Protein AF-A0A1J3IEY2-F1 (afdb_monomer_lite)

Radius of gyration: 19.2 Å; chains: 1; bounding box: 40×42×46 Å

pLDDT: mean 75.02, std 11.77, range [41.5, 91.25]

Structure (mmCIF, N/CA/C/O backbone):
data_AF-A0A1J3IEY2-F1
#
_entry.id   AF-A0A1J3IEY2-F1
#
loop_
_atom_site.group_PDB
_atom_site.id
_atom_site.type_symbol
_atom_site.label_atom_id
_atom_site.label_alt_id
_atom_site.label_comp_id
_atom_site.label_asym_id
_atom_site.label_entity_id
_atom_site.label_seq_id
_atom_site.pdbx_PDB_ins_code
_atom_site.Cartn_x
_atom_site.Cartn_y
_atom_site.Cartn_z
_atom_site.occupancy
_atom_site.B_iso_or_equiv
_atom_site.auth_seq_id
_atom_site.auth_comp_id
_atom_site.auth_asym_id
_atom_site.auth_atom_id
_atom_site.pdbx_PDB_model_num
ATOM 1 N N . VAL A 1 1 ? -0.176 20.421 -23.367 1.00 42.47 1 VAL A N 1
ATOM 2 C CA . VAL A 1 1 ? -0.449 19.838 -24.720 1.00 42.47 1 VAL A CA 1
ATOM 3 C C . VAL A 1 1 ? -0.141 18.340 -24.700 1.00 42.47 1 VAL A C 1
ATOM 5 O O . VAL A 1 1 ? 0.870 17.987 -24.118 1.00 42.47 1 VAL A O 1
ATOM 8 N N . HIS A 1 2 ? -1.010 17.493 -25.276 1.00 42.09 2 HIS A N 1
ATOM 9 C CA . HIS A 1 2 ? -1.059 16.004 -25.231 1.00 42.09 2 HIS A CA 1
ATOM 10 C C . HIS A 1 2 ? -2.142 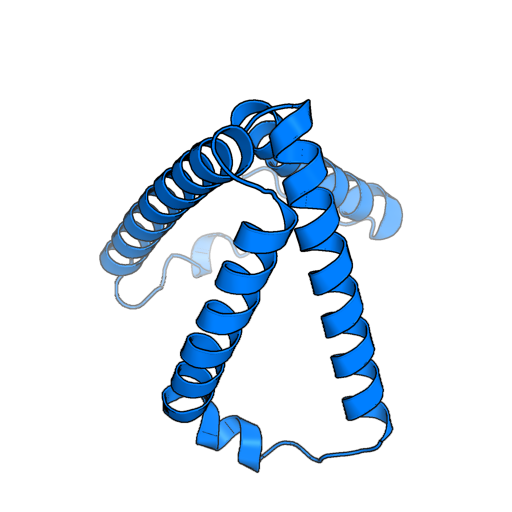15.357 -24.334 1.00 42.09 2 HIS A C 1
ATOM 12 O O . HIS A 1 2 ? -2.020 14.191 -23.965 1.00 42.09 2 HIS A O 1
ATOM 18 N N . ALA A 1 3 ? -3.253 16.048 -24.052 1.00 42.22 3 ALA A N 1
ATOM 19 C CA . ALA A 1 3 ? -4.472 15.386 -23.562 1.00 42.22 3 ALA A CA 1
ATOM 20 C C . ALA A 1 3 ? -5.183 14.570 -24.669 1.00 42.22 3 ALA A C 1
ATOM 22 O O . ALA A 1 3 ? -5.797 13.545 -24.390 1.00 42.22 3 ALA A O 1
ATOM 23 N N . GLY A 1 4 ? -5.031 14.970 -25.939 1.00 41.97 4 GLY A N 1
ATOM 24 C CA . GLY A 1 4 ? -5.690 14.328 -27.085 1.00 41.97 4 GLY A CA 1
ATOM 25 C C . GLY A 1 4 ? -5.149 12.951 -27.490 1.00 41.97 4 GLY A C 1
ATOM 26 O O . GLY A 1 4 ? -5.829 12.242 -28.218 1.00 41.97 4 GLY A O 1
ATOM 27 N N . ASP A 1 5 ? -3.970 12.551 -26.999 1.00 44.66 5 ASP A N 1
ATOM 28 C CA . ASP A 1 5 ? -3.295 11.309 -27.422 1.00 44.66 5 ASP A CA 1
ATOM 29 C C . ASP A 1 5 ? -3.403 10.173 -26.385 1.00 44.66 5 ASP A C 1
ATOM 31 O O . ASP A 1 5 ? -2.974 9.047 -26.622 1.00 44.66 5 ASP A O 1
ATOM 35 N N . ARG A 1 6 ? -4.010 10.438 -25.215 1.00 52.66 6 ARG A N 1
ATOM 36 C CA . ARG A 1 6 ? -4.222 9.421 -24.161 1.00 52.66 6 ARG A CA 1
ATOM 37 C C . ARG A 1 6 ? -5.547 8.668 -24.299 1.00 52.66 6 ARG A C 1
ATOM 39 O O . ARG A 1 6 ? -5.726 7.638 -23.658 1.00 52.66 6 ARG A O 1
ATOM 46 N N . ALA A 1 7 ? -6.451 9.149 -25.156 1.00 48.16 7 ALA A N 1
ATOM 47 C CA . ALA A 1 7 ? -7.728 8.498 -25.462 1.00 48.16 7 ALA A CA 1
ATOM 48 C C . ALA A 1 7 ? -7.586 7.289 -26.416 1.00 48.16 7 ALA A C 1
ATOM 50 O O . ALA A 1 7 ? -8.567 6.612 -26.710 1.00 48.16 7 ALA A O 1
ATOM 51 N N . GLY A 1 8 ? -6.370 6.998 -26.891 1.00 52.31 8 GLY A N 1
ATOM 52 C CA . GLY A 1 8 ? -6.069 5.934 -27.852 1.00 52.31 8 GLY A CA 1
ATOM 53 C C . GLY A 1 8 ? -5.694 4.586 -27.229 1.00 52.31 8 GLY A C 1
ATOM 54 O O . GLY A 1 8 ? -4.845 3.881 -27.767 1.00 52.31 8 GLY A O 1
ATOM 55 N N . GLY A 1 9 ? -6.263 4.210 -26.080 1.00 56.91 9 GLY A N 1
ATOM 56 C CA . GLY A 1 9 ? -6.118 2.840 -25.580 1.00 56.91 9 GLY A CA 1
ATOM 57 C C . GLY A 1 9 ? -6.853 1.862 -26.503 1.00 56.91 9 GLY A C 1
ATOM 58 O O . GLY A 1 9 ? -7.970 2.149 -26.916 1.00 56.91 9 GLY A O 1
ATOM 59 N N . SER A 1 10 ? -6.281 0.687 -26.799 1.00 64.56 10 SER A N 1
ATOM 60 C CA . SER A 1 10 ? -6.855 -0.283 -27.758 1.00 64.56 10 SER A CA 1
ATOM 61 C C . SER A 1 10 ? -8.311 -0.697 -27.466 1.00 64.56 10 SER A C 1
ATOM 63 O O . SER A 1 10 ? -8.952 -1.255 -28.350 1.00 64.56 10 SER A O 1
ATOM 65 N N . ASN A 1 11 ? -8.823 -0.470 -26.246 1.00 70.56 11 ASN A N 1
ATOM 66 C CA . ASN A 1 11 ? -10.220 -0.695 -25.870 1.00 70.56 11 ASN A CA 1
ATOM 67 C C . ASN A 1 11 ? -10.606 0.163 -24.633 1.00 70.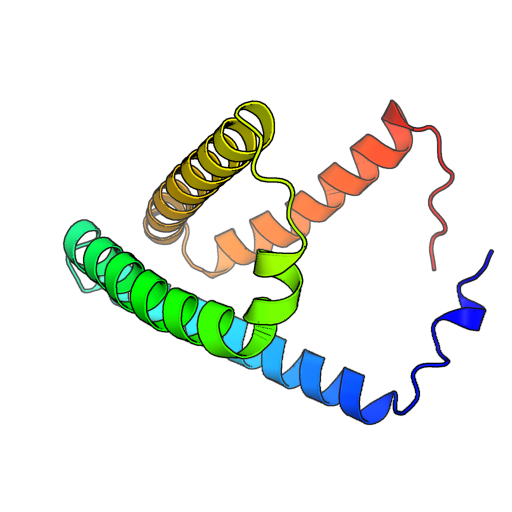56 11 ASN A C 1
ATOM 69 O O . ASN A 1 11 ? -10.564 -0.346 -23.508 1.00 70.56 11 ASN A O 1
ATOM 73 N N . PRO A 1 12 ? -10.994 1.443 -24.795 1.00 75.00 12 PRO A N 1
ATOM 74 C CA . PRO A 1 12 ? -11.236 2.363 -23.672 1.00 75.00 12 PRO A CA 1
ATOM 75 C C . PRO A 1 12 ? -12.323 1.855 -22.711 1.00 75.00 12 PRO A C 1
ATOM 77 O O . PRO A 1 12 ? -12.143 1.891 -21.501 1.00 75.00 12 PRO A O 1
ATOM 80 N N . VAL A 1 13 ? -13.366 1.206 -23.241 1.00 80.06 13 VAL A N 1
ATOM 81 C CA . VAL A 1 13 ? -14.454 0.597 -22.450 1.00 80.06 13 VAL A CA 1
ATOM 82 C C . VAL A 1 13 ? -13.957 -0.482 -21.475 1.00 80.06 13 VAL A C 1
ATOM 84 O O . VAL A 1 13 ? -14.497 -0.629 -20.382 1.00 80.06 13 VAL A O 1
ATOM 87 N N . LYS A 1 14 ? -12.916 -1.250 -21.841 1.00 78.88 14 LYS A N 1
ATOM 88 C CA . LYS A 1 14 ? -12.327 -2.241 -20.922 1.00 78.88 14 LYS A CA 1
ATOM 89 C C . LYS A 1 14 ? -11.557 -1.550 -19.799 1.00 78.88 14 LYS A C 1
ATOM 91 O O . LYS A 1 14 ? -11.584 -2.046 -18.680 1.00 78.88 14 LYS A O 1
ATOM 96 N N . GLY A 1 15 ? -10.896 -0.431 -20.102 1.00 83.00 15 GLY A N 1
ATOM 97 C CA . GLY A 1 15 ? -10.220 0.404 -19.111 1.00 83.00 15 GLY A CA 1
ATOM 98 C C . GLY A 1 15 ? -11.208 0.976 -18.101 1.00 83.00 15 GLY A C 1
ATOM 99 O O . GLY A 1 15 ? -11.038 0.753 -16.906 1.00 83.00 15 GLY A O 1
ATOM 100 N N . ASP A 1 16 ? -12.284 1.603 -18.580 1.00 85.56 16 ASP A N 1
ATOM 101 C CA . ASP A 1 16 ? -13.324 2.184 -17.722 1.00 85.56 16 ASP A CA 1
ATOM 102 C C . ASP A 1 16 ? -13.970 1.130 -16.815 1.00 85.56 16 ASP A C 1
ATOM 104 O O . ASP A 1 16 ? -14.110 1.338 -15.609 1.00 85.56 16 ASP A O 1
ATOM 108 N N . LEU A 1 17 ? -14.293 -0.047 -17.364 1.00 88.06 17 LEU A N 1
ATOM 109 C CA . LEU A 1 17 ? -14.827 -1.155 -16.573 1.00 88.06 17 LEU A CA 1
ATOM 110 C C . LEU A 1 17 ? -13.836 -1.606 -15.490 1.00 88.06 17 LEU A C 1
ATOM 112 O O . LEU A 1 17 ? -14.233 -1.833 -14.349 1.00 88.06 17 LEU A O 1
ATOM 116 N N . LEU A 1 18 ? -12.550 -1.722 -15.830 1.00 85.94 18 LEU A N 1
ATOM 117 C CA . LEU A 1 18 ? -11.512 -2.153 -14.892 1.00 85.94 18 LEU A CA 1
ATOM 118 C C . LEU A 1 18 ? -11.298 -1.124 -13.773 1.00 85.94 18 LEU A C 1
ATOM 120 O O . LEU A 1 18 ? -11.094 -1.512 -12.623 1.00 85.94 18 LEU A O 1
ATOM 124 N N . VAL A 1 19 ? -11.424 0.170 -14.083 1.00 88.06 19 VAL A N 1
ATOM 125 C CA . VAL A 1 19 ? -11.384 1.261 -13.097 1.00 88.06 19 VAL A CA 1
ATOM 126 C C . VAL A 1 19 ? -12.584 1.194 -12.153 1.00 88.06 19 VAL A C 1
ATOM 128 O O . VAL A 1 19 ? -12.393 1.250 -10.940 1.00 88.06 19 VAL A O 1
ATOM 131 N N . ILE A 1 20 ? -13.804 1.015 -12.670 1.00 89.56 20 ILE A N 1
ATOM 132 C CA . ILE A 1 20 ? -15.016 0.904 -11.838 1.00 89.56 20 ILE A CA 1
ATOM 133 C C . ILE A 1 20 ? -14.931 -0.315 -10.915 1.00 89.56 20 ILE A C 1
ATOM 135 O O . ILE A 1 20 ? -15.213 -0.216 -9.717 1.00 89.56 20 ILE A O 1
ATOM 139 N N . VAL A 1 21 ? -14.509 -1.462 -11.455 1.00 90.94 21 VAL A N 1
ATOM 140 C CA . VAL A 1 21 ? -14.320 -2.688 -10.672 1.00 90.94 21 VAL A CA 1
ATOM 141 C C . VAL A 1 21 ? -13.251 -2.471 -9.598 1.00 90.94 21 VAL A C 1
ATOM 143 O O . VAL A 1 21 ? -13.490 -2.795 -8.436 1.00 90.94 21 VAL A O 1
ATOM 146 N N . GLY A 1 22 ? -12.116 -1.863 -9.949 1.00 87.44 22 GLY A N 1
ATOM 147 C CA . GLY A 1 22 ? -11.045 -1.547 -9.004 1.00 87.44 22 GLY A CA 1
ATOM 148 C C . GLY A 1 22 ? -11.493 -0.606 -7.883 1.00 87.44 22 GLY A C 1
ATOM 149 O O . GLY A 1 22 ? -11.246 -0.888 -6.713 1.00 87.44 22 GLY A O 1
ATOM 150 N N . ALA A 1 23 ? -12.216 0.463 -8.219 1.00 86.00 23 ALA A N 1
ATOM 151 C CA . ALA A 1 23 ? -12.744 1.417 -7.246 1.00 86.00 23 ALA A CA 1
ATOM 152 C C . ALA A 1 23 ? -13.767 0.769 -6.299 1.00 86.00 23 ALA A C 1
ATOM 154 O O . ALA A 1 23 ? -13.729 0.999 -5.090 1.00 86.00 23 ALA A O 1
ATOM 155 N N . THR A 1 24 ? -14.642 -0.090 -6.830 1.00 87.44 24 THR A N 1
ATOM 156 C CA . THR A 1 24 ? -15.637 -0.814 -6.025 1.00 87.44 24 THR A CA 1
ATOM 157 C C . THR A 1 24 ? -14.961 -1.787 -5.061 1.00 87.44 24 THR A C 1
ATOM 159 O O . THR A 1 24 ? -15.274 -1.796 -3.871 1.00 87.44 24 THR A O 1
ATOM 162 N N . LEU A 1 25 ? -13.993 -2.571 -5.547 1.00 86.25 25 LEU A N 1
ATOM 163 C CA . LEU A 1 25 ? -13.213 -3.487 -4.712 1.00 86.25 25 LEU A CA 1
ATOM 164 C C . LEU A 1 25 ? -12.439 -2.732 -3.629 1.00 86.25 25 LEU A C 1
ATOM 166 O O . LEU A 1 25 ? -12.439 -3.156 -2.477 1.00 86.25 25 LEU A O 1
ATOM 170 N N . TYR A 1 26 ? -11.836 -1.592 -3.970 1.00 82.81 26 TYR A N 1
ATOM 171 C CA . TYR A 1 26 ? -11.125 -0.752 -3.010 1.00 82.81 26 TYR A CA 1
ATOM 172 C C . TYR A 1 26 ? -12.048 -0.240 -1.895 1.00 82.81 26 TYR A C 1
ATOM 174 O O . TYR A 1 26 ? -11.705 -0.342 -0.716 1.00 82.81 26 TYR A O 1
ATOM 182 N N . ALA A 1 27 ? -13.249 0.233 -2.243 1.00 81.00 27 ALA A N 1
ATOM 183 C CA . ALA A 1 27 ? -14.245 0.653 -1.261 1.00 81.00 27 ALA A CA 1
ATOM 184 C C . ALA A 1 27 ? -14.655 -0.503 -0.329 1.00 81.00 27 ALA A C 1
ATOM 186 O O . ALA A 1 27 ? -14.666 -0.337 0.891 1.00 81.00 27 ALA A O 1
ATOM 187 N N . VAL A 1 28 ? -14.922 -1.692 -0.884 1.00 86.00 28 VAL A N 1
ATOM 188 C CA . VAL A 1 28 ? -15.268 -2.891 -0.099 1.00 86.00 28 VAL A CA 1
ATOM 189 C C . VAL A 1 28 ? -14.127 -3.296 0.839 1.00 86.00 28 VAL A C 1
ATOM 191 O O . VAL A 1 28 ? -14.379 -3.585 2.012 1.00 86.00 28 VAL A O 1
ATOM 194 N N . CYS A 1 29 ? -12.879 -3.284 0.364 1.00 82.56 29 CYS A N 1
ATOM 195 C CA . CYS A 1 29 ? -11.701 -3.581 1.180 1.00 82.56 29 CYS A CA 1
ATOM 196 C C . CYS A 1 29 ? -11.554 -2.594 2.343 1.00 82.56 29 CYS A C 1
ATOM 198 O O . CYS A 1 29 ? -11.354 -3.025 3.477 1.00 82.56 29 CYS A O 1
ATOM 200 N N . ASN A 1 30 ? -11.710 -1.292 2.091 1.00 80.62 30 ASN A N 1
ATOM 201 C CA . ASN A 1 30 ? -11.586 -0.267 3.128 1.00 80.62 30 ASN A CA 1
ATOM 202 C C . ASN A 1 30 ? -12.656 -0.413 4.220 1.00 80.62 30 ASN A C 1
ATOM 204 O O . ASN A 1 30 ? -12.326 -0.354 5.405 1.00 80.62 30 ASN A O 1
ATOM 208 N N . VAL A 1 31 ? -13.915 -0.659 3.839 1.00 80.06 31 VAL A N 1
ATOM 209 C CA . VAL A 1 31 ? -15.018 -0.878 4.796 1.00 80.06 31 VAL A CA 1
ATOM 210 C C . VAL A 1 31 ? -14.807 -2.169 5.589 1.00 80.06 31 VAL A C 1
ATOM 212 O O . VAL A 1 31 ? -14.969 -2.189 6.809 1.00 80.06 31 VAL A O 1
ATOM 215 N N . SER A 1 32 ? -14.389 -3.245 4.919 1.00 80.19 32 SER A N 1
ATOM 216 C CA . SER A 1 32 ? -14.099 -4.524 5.580 1.00 80.19 32 SER A CA 1
ATOM 217 C C . SER A 1 32 ? -12.938 -4.391 6.567 1.00 80.19 32 SER A C 1
ATOM 219 O O . SER A 1 32 ? -12.998 -4.929 7.671 1.00 80.19 32 SER A O 1
ATOM 221 N N . GLN A 1 33 ? -11.896 -3.640 6.204 1.00 75.31 33 GLN A N 1
ATOM 222 C CA . GLN A 1 33 ? -10.745 -3.386 7.066 1.00 75.31 33 GLN A CA 1
ATOM 223 C C . GLN A 1 33 ? -11.125 -2.546 8.293 1.00 75.31 33 GLN A C 1
ATOM 225 O O . GLN A 1 33 ? -10.669 -2.847 9.395 1.00 75.31 33 GLN A O 1
ATOM 230 N N . GLU A 1 34 ? -11.972 -1.529 8.132 1.00 73.50 34 GLU A N 1
ATOM 231 C CA . GLU A 1 34 ? -12.508 -0.743 9.251 1.00 73.50 34 GLU A CA 1
ATOM 232 C C . GLU A 1 34 ? -13.331 -1.608 10.210 1.00 73.50 34 GLU A C 1
ATOM 234 O O . GLU A 1 34 ? -13.117 -1.554 11.426 1.00 73.50 34 GLU A O 1
ATOM 239 N N . PHE A 1 35 ? -14.218 -2.448 9.670 1.00 76.62 35 PHE A N 1
ATOM 240 C CA . PHE A 1 35 ? -15.017 -3.376 10.465 1.00 76.62 35 PHE A CA 1
ATOM 241 C C . PHE A 1 35 ? -14.123 -4.338 11.257 1.00 76.62 35 PHE A C 1
ATOM 243 O O . PHE A 1 35 ? -14.228 -4.425 12.480 1.00 76.62 35 PHE A O 1
ATOM 250 N N . LEU A 1 36 ? -13.170 -4.989 10.584 1.00 72.69 36 LEU A N 1
ATOM 251 C CA . LEU A 1 36 ? -12.237 -5.923 11.211 1.00 72.69 36 LEU A CA 1
ATOM 252 C C . LEU A 1 36 ? -11.405 -5.248 12.314 1.00 72.69 36 LEU A C 1
ATOM 254 O O . LEU A 1 36 ? -11.360 -5.754 13.431 1.00 72.69 36 LEU A O 1
ATOM 258 N N . VAL A 1 37 ? -10.806 -4.079 12.057 1.00 70.06 37 VAL A N 1
ATOM 259 C CA . VAL A 1 37 ? -9.976 -3.346 13.043 1.00 70.06 37 VAL A CA 1
ATOM 260 C C . VAL A 1 37 ? -10.777 -2.868 14.266 1.00 70.06 37 VAL A C 1
ATOM 262 O O . VAL A 1 37 ? -10.207 -2.667 15.352 1.00 70.06 37 VAL A O 1
ATOM 265 N N . THR A 1 38 ? -12.084 -2.669 14.097 1.00 67.75 38 THR A N 1
ATOM 266 C CA . THR A 1 38 ? -12.997 -2.265 15.173 1.00 67.75 38 THR A CA 1
ATOM 267 C C . THR A 1 38 ? -13.459 -3.464 16.003 1.00 67.75 38 THR A C 1
ATOM 269 O O . THR A 1 38 ? -13.561 -3.344 17.222 1.00 67.75 38 THR A O 1
ATOM 272 N N . THR A 1 39 ? -13.691 -4.620 15.375 1.00 69.88 39 THR A N 1
ATOM 273 C CA . THR A 1 39 ? -14.211 -5.828 16.038 1.00 69.88 39 THR A CA 1
ATOM 274 C C . THR A 1 39 ? -13.122 -6.728 16.638 1.00 69.88 39 THR A C 1
ATOM 276 O O . THR A 1 39 ? -13.375 -7.367 17.657 1.00 69.88 39 THR A O 1
ATOM 279 N N . GLY A 1 40 ? -11.929 -6.799 16.039 1.00 70.38 40 GLY A N 1
ATOM 280 C CA . GLY A 1 40 ? -10.850 -7.711 16.445 1.00 70.38 40 GLY A CA 1
ATOM 281 C C . GLY A 1 40 ? -9.613 -7.030 17.038 1.00 70.38 40 GLY A C 1
ATOM 282 O O . GLY A 1 40 ? -9.494 -5.799 17.068 1.00 70.38 40 GLY A O 1
ATOM 283 N N . ASP A 1 41 ? -8.653 -7.846 17.489 1.00 76.25 41 ASP A N 1
ATOM 284 C CA . ASP A 1 41 ? -7.334 -7.354 17.881 1.00 76.25 41 ASP A CA 1
ATOM 285 C C . ASP A 1 41 ? -6.559 -6.881 16.639 1.00 76.25 41 ASP A C 1
ATOM 287 O O . ASP A 1 41 ? -6.375 -7.609 15.660 1.00 76.25 41 ASP A O 1
ATOM 291 N N . ARG A 1 42 ? -6.124 -5.615 16.661 1.00 70.88 42 ARG A N 1
ATOM 292 C CA . ARG A 1 42 ? -5.475 -4.961 15.513 1.00 70.88 42 ARG A CA 1
ATOM 293 C C . ARG A 1 42 ? -4.196 -5.692 15.102 1.00 70.88 42 ARG A C 1
ATOM 295 O O . ARG A 1 42 ? -3.903 -5.763 13.909 1.00 70.88 42 ARG A O 1
ATOM 302 N N . ILE A 1 43 ? -3.422 -6.177 16.073 1.00 75.88 43 ILE A N 1
ATOM 303 C CA . ILE A 1 43 ? -2.113 -6.786 15.821 1.00 75.88 43 ILE A CA 1
ATOM 304 C C . ILE A 1 43 ? -2.291 -8.160 15.185 1.00 75.88 43 ILE A C 1
ATOM 306 O O . ILE A 1 43 ? -1.590 -8.489 14.225 1.00 75.88 43 ILE A O 1
ATOM 310 N N . GLU A 1 44 ? -3.265 -8.930 15.664 1.00 80.19 44 GLU A N 1
ATOM 311 C CA . GLU A 1 44 ? -3.608 -10.232 15.098 1.00 80.19 44 GLU A CA 1
ATOM 312 C C . GLU A 1 44 ? -4.107 -10.095 13.650 1.00 80.19 44 GLU A C 1
ATOM 314 O O . GLU A 1 44 ? -3.604 -10.764 12.744 1.00 80.19 44 GLU A O 1
ATOM 319 N N . LEU A 1 45 ? -5.000 -9.135 13.391 1.00 78.25 45 LEU A N 1
ATOM 320 C CA . LEU A 1 45 ? -5.495 -8.856 12.041 1.00 78.25 45 LEU A CA 1
ATOM 321 C C . LEU A 1 45 ? -4.394 -8.404 11.082 1.00 78.25 45 LEU A C 1
ATOM 323 O O . LEU A 1 45 ? -4.315 -8.908 9.963 1.00 78.25 45 LEU A O 1
ATOM 327 N N . MET A 1 46 ? -3.521 -7.489 11.505 1.00 77.56 46 MET A N 1
ATOM 328 C CA . MET A 1 46 ? -2.403 -7.048 10.665 1.00 77.56 46 MET A CA 1
ATOM 329 C C . MET A 1 46 ? -1.396 -8.162 10.397 1.00 77.56 46 MET A C 1
ATOM 331 O O . MET A 1 46 ? -0.846 -8.232 9.298 1.00 77.56 46 MET A O 1
ATOM 335 N N . SER A 1 47 ? -1.201 -9.067 11.356 1.00 81.56 47 SER A N 1
ATOM 336 C CA . SER A 1 47 ? -0.348 -10.240 11.162 1.00 81.56 47 SER A CA 1
ATOM 337 C C . SER A 1 47 ? -0.925 -11.173 10.098 1.00 81.56 47 SER A C 1
ATOM 339 O O . SER A 1 47 ? -0.194 -11.601 9.205 1.00 81.56 47 SER A O 1
ATOM 341 N N . PHE A 1 48 ? -2.237 -11.433 10.122 1.00 83.81 48 PHE A N 1
ATOM 342 C CA . PHE A 1 48 ? -2.886 -12.255 9.098 1.00 83.81 48 PHE A CA 1
ATOM 343 C C . PHE A 1 48 ? -2.912 -11.579 7.723 1.00 83.81 48 PHE A C 1
ATOM 345 O O . PHE A 1 48 ? -2.583 -12.227 6.729 1.00 83.81 48 PHE A O 1
ATOM 352 N N . VAL A 1 49 ? -3.226 -10.282 7.648 1.00 84.19 49 VAL A N 1
ATOM 353 C CA . VAL A 1 49 ? -3.185 -9.523 6.384 1.00 84.19 49 VAL A CA 1
ATOM 354 C C . VAL A 1 49 ? -1.772 -9.521 5.797 1.00 84.19 49 VAL A C 1
ATOM 356 O O . VAL A 1 49 ? -1.611 -9.759 4.601 1.00 84.19 49 VAL A O 1
ATOM 359 N N . GLY A 1 50 ? -0.746 -9.329 6.629 1.00 83.88 50 GLY A N 1
ATOM 360 C CA . GLY A 1 50 ? 0.652 -9.401 6.209 1.00 83.88 50 GLY A CA 1
ATOM 361 C C . GLY A 1 50 ? 1.054 -10.794 5.721 1.00 83.88 50 GLY A C 1
ATOM 362 O O . GLY A 1 50 ? 1.660 -10.917 4.658 1.00 83.88 50 GLY A O 1
ATOM 363 N N . LEU A 1 51 ? 0.680 -11.849 6.451 1.00 87.25 51 LEU A N 1
ATOM 364 C CA . LEU A 1 51 ? 1.017 -13.232 6.102 1.00 87.25 51 LEU A CA 1
ATOM 365 C C . LEU A 1 51 ? 0.349 -13.674 4.793 1.00 87.25 51 LEU A C 1
ATOM 367 O O . LEU A 1 51 ? 1.031 -14.111 3.865 1.00 87.25 51 LEU A O 1
ATOM 371 N N . PHE A 1 52 ? -0.978 -13.550 4.699 1.00 87.88 52 PHE A N 1
ATOM 372 C CA . PHE A 1 52 ? -1.712 -13.936 3.493 1.00 87.88 52 PHE A CA 1
ATOM 373 C C . PHE A 1 52 ? -1.367 -13.021 2.314 1.00 87.88 52 PHE A C 1
ATOM 375 O O . PHE A 1 52 ? -1.214 -13.512 1.196 1.00 87.88 52 PHE A O 1
ATOM 382 N N . GLY A 1 53 ? -1.161 -11.723 2.559 1.00 86.06 53 GLY A N 1
ATOM 383 C CA . GLY A 1 53 ? -0.702 -10.774 1.547 1.00 86.06 53 GLY A CA 1
ATOM 384 C C . GLY A 1 53 ? 0.669 -11.143 0.977 1.00 86.06 53 GLY A C 1
ATOM 385 O O . GLY A 1 53 ? 0.838 -11.156 -0.241 1.00 86.06 53 GLY A O 1
ATOM 386 N N . ALA A 1 54 ? 1.624 -11.528 1.829 1.00 87.25 54 ALA A N 1
ATOM 387 C CA . ALA A 1 54 ? 2.940 -11.985 1.388 1.00 87.25 54 ALA A CA 1
ATOM 388 C C . ALA A 1 54 ? 2.860 -13.287 0.576 1.00 87.25 54 ALA A C 1
ATOM 390 O O . ALA A 1 54 ? 3.521 -13.400 -0.456 1.00 87.25 54 ALA A O 1
ATOM 391 N N . LEU A 1 55 ? 2.031 -14.250 0.995 1.00 91.25 55 LEU A N 1
ATOM 392 C CA . LEU A 1 55 ? 1.836 -15.511 0.269 1.00 91.25 55 LEU A CA 1
ATOM 393 C C . LEU A 1 55 ? 1.220 -15.286 -1.117 1.00 91.25 55 LEU A C 1
ATOM 395 O O . LEU A 1 55 ? 1.758 -15.762 -2.117 1.00 91.25 55 LEU A O 1
ATOM 399 N N . ILE A 1 56 ? 0.118 -14.536 -1.188 1.00 90.38 56 ILE A N 1
ATOM 400 C CA . ILE A 1 56 ? -0.561 -14.226 -2.453 1.00 90.38 56 ILE A CA 1
ATOM 401 C C . ILE A 1 56 ? 0.365 -13.406 -3.359 1.00 90.38 56 ILE A C 1
ATOM 403 O O . ILE A 1 56 ? 0.508 -13.726 -4.539 1.00 90.38 56 ILE A O 1
ATOM 407 N N . GLY A 1 57 ? 1.052 -12.402 -2.805 1.00 88.00 57 GLY A N 1
ATOM 408 C CA . GLY A 1 57 ? 2.016 -11.581 -3.536 1.00 88.00 57 GLY A CA 1
ATOM 409 C C . GLY A 1 57 ? 3.181 -12.398 -4.094 1.00 88.00 57 GLY A C 1
ATOM 410 O O . GLY A 1 57 ? 3.524 -12.254 -5.266 1.00 88.00 57 GLY A O 1
ATOM 411 N N . ALA A 1 58 ? 3.742 -13.321 -3.307 1.00 87.06 58 ALA A N 1
ATOM 412 C CA . ALA A 1 58 ? 4.803 -14.216 -3.765 1.00 87.06 58 ALA A CA 1
ATOM 413 C C . ALA A 1 58 ? 4.341 -15.106 -4.929 1.00 87.06 58 ALA A C 1
ATOM 415 O O . ALA A 1 58 ? 5.091 -15.297 -5.891 1.00 87.06 58 ALA A O 1
ATOM 416 N N . ILE A 1 59 ? 3.103 -15.612 -4.881 1.00 90.25 59 ILE A N 1
ATOM 417 C CA . ILE A 1 59 ? 2.501 -16.378 -5.981 1.00 90.25 59 ILE A CA 1
ATOM 418 C C . ILE A 1 59 ? 2.326 -15.488 -7.219 1.00 90.25 59 ILE A C 1
ATOM 420 O O . ILE A 1 59 ? 2.725 -15.888 -8.311 1.00 90.25 59 ILE A O 1
ATOM 424 N N . GLN A 1 60 ? 1.788 -14.275 -7.066 1.00 90.00 60 GLN A N 1
ATOM 425 C CA . GLN A 1 60 ? 1.551 -13.347 -8.175 1.00 90.00 60 GLN A CA 1
ATOM 426 C C . GLN A 1 60 ? 2.856 -12.943 -8.871 1.00 90.00 60 GLN A C 1
ATOM 428 O O . GLN A 1 60 ? 2.966 -13.066 -10.093 1.00 90.00 60 GLN A O 1
ATOM 433 N N . VAL A 1 61 ? 3.869 -12.544 -8.101 1.00 87.12 61 VAL A N 1
ATOM 434 C CA . VAL A 1 61 ? 5.217 -12.237 -8.604 1.00 87.12 61 VAL A CA 1
ATOM 435 C C . VAL A 1 61 ? 5.811 -13.455 -9.312 1.00 87.12 61 VAL A C 1
ATOM 437 O O . VAL A 1 61 ? 6.362 -13.349 -10.411 1.00 87.12 61 VAL A O 1
ATOM 440 N N . SER A 1 62 ? 5.616 -14.642 -8.735 1.00 84.75 62 SER A N 1
ATOM 441 C CA . SER A 1 62 ? 6.035 -15.897 -9.350 1.00 84.75 62 SER A CA 1
ATOM 442 C C . SER A 1 62 ? 5.260 -16.247 -10.616 1.00 84.75 62 SER A C 1
ATOM 444 O O . SER A 1 62 ? 5.729 -17.096 -11.351 1.00 84.75 62 SER A O 1
ATOM 446 N N . ILE A 1 63 ? 4.0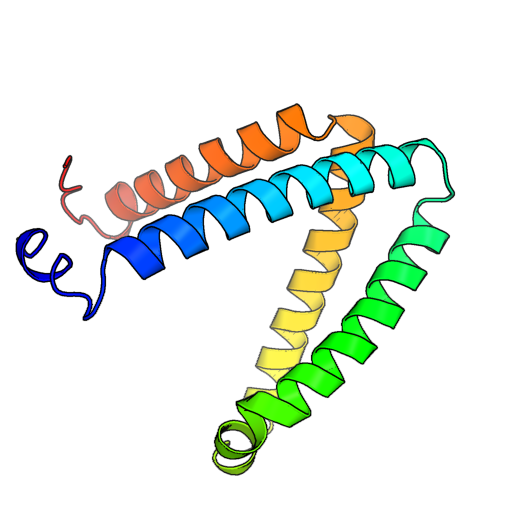95 -15.693 -10.920 1.00 87.38 63 ILE A N 1
ATOM 447 C CA . ILE A 1 63 ? 3.380 -16.031 -12.164 1.00 87.38 63 ILE A CA 1
ATOM 448 C C . ILE A 1 63 ? 3.659 -14.978 -13.235 1.00 87.38 63 ILE A C 1
ATOM 450 O O . ILE A 1 63 ? 3.997 -15.328 -14.365 1.00 87.38 63 ILE A O 1
ATOM 454 N N . PHE A 1 64 ? 3.563 -13.699 -12.875 1.00 84.62 64 PHE A N 1
ATOM 455 C CA . PHE A 1 64 ? 3.565 -12.594 -13.834 1.00 84.62 64 PHE A CA 1
ATOM 456 C C . PHE A 1 64 ? 4.941 -11.957 -14.048 1.00 84.62 64 PHE A C 1
ATOM 458 O O . PHE A 1 64 ? 5.220 -11.482 -15.146 1.00 84.62 64 PHE A O 1
ATOM 465 N N . GLU A 1 65 ? 5.828 -11.975 -13.048 1.00 81.44 65 GLU A N 1
ATOM 466 C CA . GLU A 1 65 ? 7.057 -11.165 -13.072 1.00 81.44 65 GLU A CA 1
ATOM 467 C C . GLU A 1 65 ? 8.358 -11.975 -13.147 1.00 81.44 65 GLU A C 1
ATOM 469 O O . GLU A 1 65 ? 9.449 -11.407 -13.091 1.00 81.44 65 GLU A O 1
ATOM 474 N N . ARG A 1 66 ? 8.291 -13.299 -13.362 1.00 75.75 66 ARG A N 1
ATOM 475 C CA . ARG A 1 66 ? 9.496 -14.153 -13.482 1.00 75.75 66 ARG A CA 1
ATOM 476 C C . ARG A 1 66 ? 10.504 -13.649 -14.515 1.00 75.75 66 ARG A C 1
ATOM 478 O O . ARG A 1 66 ? 11.707 -13.760 -14.294 1.00 75.75 66 ARG A O 1
ATOM 485 N N . GLY A 1 67 ? 10.022 -13.131 -15.647 1.00 74.31 67 GLY A N 1
ATOM 486 C CA . GLY A 1 67 ? 10.880 -12.597 -16.707 1.00 74.31 67 GLY A CA 1
ATOM 487 C C . GLY A 1 67 ? 11.632 -11.341 -16.267 1.00 74.31 67 GLY A C 1
ATOM 488 O O . GLY A 1 67 ? 12.837 -11.241 -16.482 1.00 74.31 67 GLY A O 1
ATOM 489 N N . VAL A 1 68 ? 10.934 -10.436 -15.578 1.00 75.06 68 VAL A N 1
ATOM 490 C CA . VAL A 1 68 ? 11.488 -9.178 -15.063 1.00 75.06 68 VAL A CA 1
ATOM 491 C C . VAL A 1 68 ? 12.509 -9.462 -13.964 1.00 75.06 68 VAL A C 1
ATOM 493 O O . VAL A 1 68 ? 13.630 -8.968 -14.035 1.00 75.06 68 VAL A O 1
ATOM 496 N N . LEU A 1 69 ? 12.187 -10.357 -13.024 1.00 73.12 69 LEU A N 1
ATOM 497 C CA . LEU A 1 69 ? 13.088 -10.783 -11.945 1.00 73.12 69 LEU A CA 1
ATOM 498 C C . LEU A 1 69 ? 14.429 -11.332 -12.442 1.00 73.12 69 LEU A C 1
ATOM 500 O O . LEU A 1 69 ? 15.459 -11.117 -11.804 1.00 73.12 69 LEU A O 1
ATOM 504 N N . LYS A 1 70 ? 14.422 -12.040 -13.577 1.00 73.88 70 LYS A N 1
ATOM 505 C CA . LYS A 1 70 ? 15.630 -12.630 -14.168 1.00 73.88 70 LYS A CA 1
ATOM 506 C C . LYS A 1 70 ? 16.520 -11.595 -14.862 1.00 73.88 70 LYS A C 1
ATOM 508 O O . LYS A 1 70 ? 17.717 -11.823 -14.987 1.00 73.88 70 LYS A O 1
ATOM 513 N N . SER A 1 71 ? 15.943 -10.483 -15.312 1.00 78.88 71 SER A N 1
ATOM 514 C CA . SER A 1 71 ? 16.670 -9.385 -15.962 1.00 78.88 71 SER A CA 1
ATOM 515 C C . SER A 1 71 ? 17.235 -8.343 -14.993 1.00 78.88 71 SER A C 1
ATOM 517 O O . SER A 1 71 ? 17.908 -7.417 -15.430 1.00 78.88 71 SER A O 1
ATOM 519 N N . ILE A 1 72 ? 16.956 -8.466 -13.692 1.00 77.69 72 ILE A N 1
ATOM 520 C CA . ILE A 1 72 ? 17.455 -7.527 -12.685 1.00 77.69 72 ILE A CA 1
ATOM 521 C C . ILE A 1 72 ? 18.902 -7.876 -12.340 1.00 77.69 72 ILE A C 1
ATOM 523 O O . ILE A 1 72 ? 19.186 -8.956 -11.821 1.00 77.69 72 ILE A O 1
ATOM 527 N N . ASP A 1 73 ? 19.807 -6.924 -12.554 1.00 78.19 73 ASP A N 1
ATOM 528 C CA . ASP A 1 73 ? 21.155 -6.975 -11.996 1.00 78.19 73 ASP A CA 1
ATOM 529 C C . ASP A 1 73 ? 21.083 -6.746 -10.481 1.00 78.19 73 ASP A C 1
ATOM 531 O O . ASP A 1 73 ? 20.962 -5.619 -9.984 1.00 78.19 73 ASP A O 1
ATOM 535 N N . TRP A 1 74 ? 21.124 -7.843 -9.727 1.00 75.62 74 TRP A N 1
ATOM 536 C CA . TRP A 1 74 ? 21.087 -7.836 -8.268 1.00 75.62 74 TRP A CA 1
ATOM 537 C C . TRP A 1 74 ? 22.389 -7.257 -7.698 1.00 75.62 74 TRP A C 1
ATOM 539 O O . TRP A 1 74 ? 23.334 -7.971 -7.374 1.00 75.62 74 TRP A O 1
ATOM 5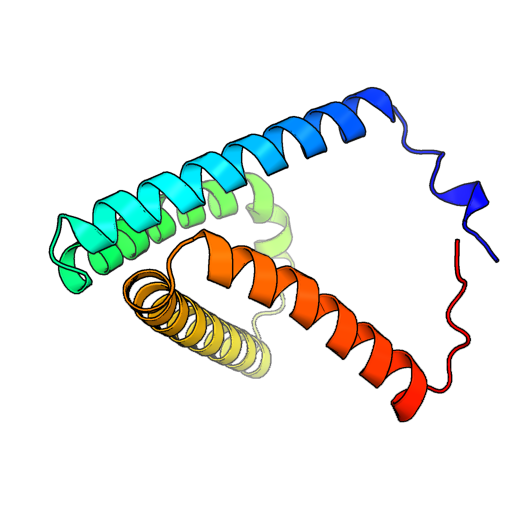49 N N . SER A 1 75 ? 22.432 -5.932 -7.577 1.00 82.44 75 SER A N 1
ATOM 550 C CA . SER A 1 75 ? 23.501 -5.192 -6.905 1.00 82.44 75 SER A CA 1
ATOM 551 C C . SER A 1 75 ? 23.130 -4.878 -5.450 1.00 82.44 75 SER A C 1
ATOM 553 O O . SER A 1 75 ? 21.955 -4.698 -5.114 1.00 82.44 75 SER A O 1
ATOM 555 N N . SER A 1 76 ? 24.128 -4.749 -4.573 1.00 75.12 76 SER A N 1
ATOM 556 C CA . SER A 1 76 ? 23.938 -4.432 -3.146 1.00 75.12 76 SER A CA 1
ATOM 557 C C . SER A 1 76 ? 23.172 -3.119 -2.921 1.00 75.12 76 SER A C 1
ATOM 559 O O . SER A 1 76 ? 22.376 -3.014 -1.987 1.00 75.12 76 SER A O 1
ATOM 561 N N . GLY A 1 77 ? 23.328 -2.140 -3.820 1.00 78.88 77 GLY A N 1
ATOM 562 C CA . GLY A 1 77 ? 22.574 -0.883 -3.785 1.00 78.88 77 GLY A CA 1
ATOM 563 C C . GLY A 1 77 ? 21.091 -1.026 -4.151 1.00 78.88 77 GLY A C 1
ATOM 564 O O . GLY A 1 77 ? 20.265 -0.241 -3.688 1.00 78.88 77 GLY A O 1
ATOM 565 N N . VAL A 1 78 ? 20.731 -2.032 -4.952 1.00 81.25 78 VAL A N 1
ATOM 566 C CA . VAL A 1 78 ? 19.339 -2.312 -5.337 1.00 81.25 78 VAL A CA 1
ATOM 567 C C . VAL A 1 78 ? 18.603 -2.971 -4.171 1.00 81.25 78 VAL A C 1
ATOM 569 O O . VAL A 1 78 ? 17.517 -2.523 -3.804 1.00 81.25 78 VAL A O 1
ATOM 572 N N . GLY A 1 79 ? 19.237 -3.948 -3.513 1.00 83.06 79 GLY A N 1
ATOM 573 C CA . GLY A 1 79 ? 18.683 -4.598 -2.321 1.00 83.06 79 GLY A CA 1
ATOM 574 C C . GLY A 1 79 ? 18.376 -3.614 -1.187 1.00 83.06 79 GLY A C 1
ATOM 575 O O . GLY A 1 79 ? 17.299 -3.673 -0.595 1.00 83.06 79 GLY A O 1
ATOM 576 N N . LEU A 1 80 ? 19.267 -2.646 -0.938 1.00 86.00 80 LEU A N 1
ATOM 577 C CA . LEU A 1 80 ? 19.050 -1.625 0.093 1.00 86.00 80 LEU A CA 1
ATOM 578 C C . LEU A 1 80 ? 17.849 -0.713 -0.213 1.00 86.00 80 LEU A C 1
ATOM 580 O O . LEU A 1 80 ? 17.096 -0.362 0.694 1.00 86.00 80 LEU A O 1
ATOM 584 N N . ARG A 1 81 ? 17.635 -0.349 -1.484 1.00 84.75 81 ARG A N 1
ATOM 585 C CA . ARG A 1 81 ? 16.473 0.459 -1.898 1.00 84.75 81 ARG A CA 1
ATOM 586 C C . ARG A 1 81 ? 15.168 -0.310 -1.715 1.00 84.75 81 ARG A C 1
ATOM 588 O O . ARG A 1 81 ? 14.213 0.255 -1.188 1.00 84.75 81 ARG A O 1
ATOM 595 N N . TYR A 1 82 ? 15.142 -1.592 -2.080 1.00 84.44 82 TYR A N 1
ATOM 596 C CA . TYR A 1 82 ? 13.980 -2.450 -1.834 1.00 84.44 82 TYR A CA 1
ATOM 597 C C . TYR A 1 82 ? 13.680 -2.599 -0.344 1.00 84.44 82 TYR A C 1
ATOM 599 O O . TYR A 1 82 ? 12.519 -2.512 0.047 1.00 84.44 82 TYR A O 1
ATOM 607 N N . LEU A 1 83 ? 14.709 -2.746 0.495 1.00 87.69 83 LEU A N 1
ATOM 608 C CA . LEU A 1 83 ? 14.536 -2.787 1.946 1.00 87.69 83 LEU A CA 1
ATOM 609 C C . LEU A 1 83 ? 13.960 -1.471 2.489 1.00 87.69 83 LEU A C 1
ATOM 611 O O . LEU A 1 83 ? 13.023 -1.495 3.283 1.00 87.69 83 LEU A O 1
ATOM 615 N N . GLY A 1 84 ? 14.478 -0.327 2.035 1.00 88.56 84 GLY A N 1
ATOM 616 C CA . GLY A 1 84 ? 13.961 0.988 2.424 1.00 88.56 84 GLY A CA 1
ATOM 617 C C . GLY A 1 84 ? 12.492 1.176 2.039 1.00 88.56 84 GLY A C 1
ATOM 618 O O . GLY A 1 84 ? 11.691 1.618 2.861 1.00 88.56 84 GLY A O 1
ATOM 619 N N . ILE A 1 85 ? 12.121 0.767 0.822 1.00 86.31 85 ILE A N 1
ATOM 620 C CA . ILE A 1 85 ? 10.727 0.769 0.361 1.00 86.31 85 ILE A CA 1
ATOM 621 C C . ILE A 1 85 ? 9.878 -0.165 1.233 1.00 86.31 85 ILE A C 1
ATOM 623 O O . ILE A 1 85 ? 8.828 0.252 1.712 1.00 86.31 85 ILE A O 1
ATOM 627 N N . ALA A 1 86 ? 10.331 -1.390 1.507 1.00 86.25 86 ALA A N 1
ATOM 628 C CA . ALA A 1 86 ? 9.593 -2.343 2.336 1.00 86.25 86 ALA A CA 1
ATOM 629 C C . ALA A 1 86 ? 9.317 -1.802 3.752 1.00 86.25 86 ALA A C 1
ATOM 631 O O . ALA A 1 86 ? 8.192 -1.903 4.241 1.00 86.25 86 ALA A O 1
ATOM 632 N N . ILE A 1 87 ? 10.312 -1.167 4.384 1.00 87.94 87 ILE A N 1
ATOM 633 C CA . ILE A 1 87 ? 10.153 -0.523 5.697 1.00 87.94 87 ILE A CA 1
ATOM 634 C C . ILE A 1 87 ? 9.153 0.636 5.614 1.00 87.94 87 ILE A C 1
ATOM 636 O O . ILE A 1 87 ? 8.291 0.764 6.483 1.00 87.94 87 ILE A O 1
ATOM 640 N N . ALA A 1 88 ? 9.229 1.461 4.567 1.00 86.50 88 ALA A N 1
ATOM 641 C CA . ALA A 1 88 ? 8.299 2.570 4.373 1.00 86.50 88 ALA A CA 1
ATOM 642 C C . ALA A 1 88 ? 6.848 2.081 4.223 1.00 86.50 88 ALA A C 1
ATOM 644 O O . ALA A 1 88 ? 5.958 2.607 4.890 1.00 86.50 88 ALA A O 1
ATOM 645 N N . TRP A 1 89 ? 6.611 1.037 3.422 1.00 83.94 89 TRP A N 1
ATOM 646 C CA . TRP A 1 89 ? 5.287 0.422 3.280 1.00 83.94 89 TRP A CA 1
ATOM 647 C C . TRP A 1 89 ? 4.791 -0.198 4.590 1.00 83.94 89 TRP A C 1
ATOM 649 O O . TRP A 1 89 ? 3.624 -0.027 4.937 1.00 83.94 89 TRP A O 1
ATOM 659 N N . PHE A 1 90 ? 5.664 -0.863 5.351 1.00 84.19 90 PHE A N 1
ATOM 660 C CA . PHE A 1 90 ? 5.312 -1.414 6.661 1.00 84.19 90 PHE A CA 1
ATOM 661 C C . PHE A 1 90 ? 4.863 -0.320 7.641 1.00 84.19 90 PHE A C 1
ATOM 663 O O . PHE A 1 90 ? 3.808 -0.436 8.270 1.00 84.19 90 PHE A O 1
ATOM 670 N N . LEU A 1 91 ? 5.632 0.769 7.738 1.00 84.00 91 LEU A N 1
ATOM 671 C CA . LEU A 1 91 ? 5.285 1.913 8.583 1.00 84.00 91 LEU A CA 1
ATOM 672 C C . LEU A 1 91 ? 3.987 2.576 8.120 1.00 84.00 91 LEU A C 1
ATOM 674 O O . LEU A 1 91 ? 3.139 2.891 8.954 1.00 84.00 91 LEU A O 1
ATOM 678 N N . PHE A 1 92 ? 3.807 2.740 6.808 1.00 80.62 92 PHE A N 1
ATOM 679 C CA . PHE A 1 92 ? 2.598 3.317 6.233 1.00 80.62 92 PHE A CA 1
ATOM 680 C C . PHE A 1 92 ? 1.354 2.494 6.579 1.00 80.62 92 PHE A C 1
ATOM 682 O O . PHE A 1 92 ? 0.400 3.046 7.122 1.00 80.62 92 PHE A O 1
ATOM 689 N N . TYR A 1 93 ? 1.364 1.178 6.343 1.00 77.50 93 TYR A N 1
ATOM 690 C CA . TYR A 1 93 ? 0.219 0.317 6.659 1.00 77.50 93 TYR A CA 1
ATOM 691 C C . TYR A 1 93 ? -0.057 0.239 8.164 1.00 77.50 93 TYR A C 1
ATOM 693 O O . TYR A 1 93 ? -1.217 0.286 8.576 1.00 77.50 93 TYR A O 1
ATOM 701 N N . SER A 1 94 ? 0.987 0.204 8.995 1.00 78.69 94 SER A N 1
ATOM 702 C CA . SER A 1 94 ? 0.834 0.278 10.451 1.00 78.69 94 SER A CA 1
ATOM 703 C C . SER A 1 94 ? 0.122 1.572 10.864 1.00 78.69 94 SER A C 1
ATOM 705 O O . SER A 1 94 ? -0.912 1.529 11.536 1.00 78.69 94 SER A O 1
ATOM 707 N N . LEU A 1 95 ? 0.587 2.722 10.370 1.00 77.25 95 LEU A N 1
ATOM 708 C CA . LEU A 1 95 ? -0.007 4.026 10.666 1.00 77.25 95 LEU A CA 1
ATOM 709 C C . LEU A 1 95 ? -1.440 4.150 10.123 1.00 77.25 95 LEU A C 1
ATOM 711 O O . LEU A 1 95 ? -2.316 4.690 10.796 1.00 77.25 95 LEU A O 1
ATOM 715 N N . LEU A 1 96 ? -1.698 3.585 8.945 1.00 76.06 96 LEU A N 1
ATOM 716 C CA . LEU A 1 96 ? -3.010 3.551 8.307 1.00 76.06 96 LEU A CA 1
ATOM 717 C C . LEU A 1 96 ? -4.031 2.803 9.169 1.00 76.06 96 LEU A C 1
ATOM 719 O O . LEU A 1 96 ? -5.144 3.289 9.333 1.00 76.06 96 LEU A O 1
ATOM 723 N N . THR A 1 97 ? -3.669 1.678 9.795 1.00 71.69 97 THR A N 1
ATOM 724 C CA . THR A 1 97 ? -4.586 0.979 10.721 1.00 71.69 97 THR A CA 1
ATOM 725 C C . THR A 1 97 ? -4.840 1.721 12.023 1.00 71.69 97 THR A C 1
ATOM 727 O O . THR A 1 97 ? -5.919 1.603 12.613 1.00 71.69 97 THR A O 1
ATOM 730 N N . VAL A 1 98 ? -3.853 2.485 12.494 1.00 72.06 98 VAL A N 1
ATOM 731 C CA . VAL A 1 98 ? -4.018 3.358 13.656 1.00 72.06 98 VAL A CA 1
ATOM 732 C C . VAL A 1 98 ? -5.001 4.472 13.316 1.00 72.06 98 VAL A C 1
ATOM 734 O O . VAL A 1 98 ? -5.951 4.686 14.069 1.00 72.06 98 VAL A O 1
ATOM 737 N N . LEU A 1 99 ? -4.813 5.110 12.160 1.00 69.50 99 LEU A N 1
ATOM 738 C CA . LEU A 1 99 ? -5.654 6.194 11.672 1.00 69.50 99 LEU A CA 1
ATOM 739 C C . LEU A 1 99 ? -7.078 5.719 11.357 1.00 69.50 99 LEU A C 1
ATOM 741 O O . LEU A 1 99 ? -8.028 6.374 11.770 1.00 69.50 99 LEU A O 1
ATOM 745 N N . LEU A 1 100 ? -7.248 4.550 10.727 1.00 69.88 100 LEU A N 1
ATOM 746 C CA . LEU A 1 100 ? -8.574 3.972 10.472 1.00 69.88 100 LEU A CA 1
ATOM 747 C C . LEU A 1 100 ? -9.352 3.751 11.774 1.00 69.88 100 LEU A C 1
ATOM 749 O O . LEU A 1 100 ? -10.538 4.049 11.831 1.00 69.88 100 LEU A O 1
ATOM 753 N N . LYS A 1 101 ? -8.687 3.281 12.838 1.00 65.81 101 LYS A N 1
ATOM 754 C CA . LYS A 1 101 ? -9.345 3.083 14.141 1.00 65.81 101 LYS A CA 1
ATOM 755 C C . LYS A 1 101 ? -9.697 4.404 14.836 1.00 65.81 101 LYS A C 1
ATOM 757 O O . LYS A 1 101 ? -10.628 4.430 15.629 1.00 65.81 101 LYS A O 1
ATOM 762 N N . ALA A 1 102 ? -8.930 5.467 14.593 1.00 64.94 102 ALA A N 1
ATOM 763 C CA . ALA A 1 102 ? -9.121 6.765 15.241 1.00 64.94 102 ALA A CA 1
ATOM 764 C C . ALA A 1 102 ? -10.114 7.676 14.498 1.00 64.94 102 ALA A C 1
ATOM 766 O O . ALA A 1 102 ? -10.814 8.463 15.128 1.00 64.94 102 ALA A O 1
ATOM 767 N N . SER A 1 103 ? -10.161 7.581 13.169 1.00 64.94 103 SER A N 1
ATOM 768 C CA . SER A 1 103 ? -10.810 8.562 12.292 1.00 64.94 103 SER A CA 1
ATOM 769 C C . SER A 1 103 ? -11.819 7.945 11.309 1.00 64.94 103 SER A C 1
ATOM 771 O O . SER A 1 103 ? -12.580 8.680 10.680 1.00 64.94 103 SER A O 1
ATOM 773 N N . GLY A 1 104 ? -11.864 6.612 11.195 1.00 68.06 104 GLY A N 1
ATOM 774 C CA . GLY A 1 104 ? -12.772 5.873 10.312 1.00 68.06 104 GLY A CA 1
ATOM 775 C C . GLY A 1 104 ? -12.367 5.878 8.830 1.00 68.06 104 GLY A C 1
ATOM 776 O O . GLY A 1 104 ? -11.491 6.639 8.399 1.00 68.06 104 GLY A O 1
ATOM 777 N N . SER A 1 105 ? -13.012 5.032 8.018 1.00 61.41 105 SER A N 1
ATOM 778 C CA . SER A 1 105 ? -12.727 4.910 6.569 1.00 61.41 105 SER A CA 1
ATOM 779 C C . SER A 1 105 ? -13.057 6.183 5.777 1.00 61.41 105 SER A C 1
ATOM 781 O O . SER A 1 105 ? -12.407 6.489 4.770 1.00 61.41 105 SER A O 1
ATOM 783 N N . ALA A 1 106 ? -14.025 6.964 6.263 1.00 64.25 106 ALA A N 1
ATOM 784 C CA . ALA A 1 106 ? -14.439 8.223 5.656 1.00 64.25 106 ALA A CA 1
ATOM 785 C C . ALA A 1 106 ? -13.342 9.299 5.738 1.00 64.25 106 ALA A C 1
ATOM 787 O O . ALA A 1 106 ? -13.004 9.902 4.718 1.00 64.25 106 ALA A O 1
ATOM 788 N N . MET A 1 107 ? -12.727 9.514 6.912 1.00 63.56 107 MET A N 1
ATOM 789 C CA . MET A 1 107 ? -11.615 10.471 7.024 1.00 63.56 107 MET A CA 1
ATOM 790 C C . MET A 1 107 ? -10.383 10.003 6.256 1.00 63.56 107 MET A C 1
ATOM 792 O O . MET A 1 107 ? -9.725 10.832 5.640 1.00 63.56 107 MET A O 1
ATOM 796 N N . PHE A 1 108 ? -10.091 8.699 6.232 1.00 66.69 108 PHE A N 1
ATOM 797 C CA . PHE A 1 108 ? -8.972 8.173 5.447 1.00 66.69 108 PHE A CA 1
ATOM 798 C C . PHE A 1 108 ? -9.121 8.485 3.948 1.00 66.69 108 PH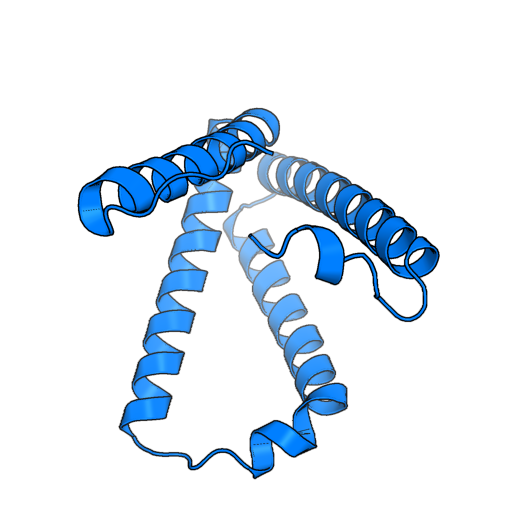E A C 1
ATOM 800 O O . PHE A 1 108 ? -8.174 8.940 3.305 1.00 66.69 108 PHE A O 1
ATOM 807 N N . THR A 1 109 ? -10.332 8.332 3.409 1.00 67.56 109 THR A N 1
ATOM 808 C CA . THR A 1 109 ? -10.632 8.669 2.009 1.00 67.56 109 THR A CA 1
ATOM 809 C C . THR A 1 109 ? -10.504 10.176 1.743 1.00 67.56 109 THR A C 1
ATOM 811 O O . THR A 1 109 ? -9.957 10.579 0.717 1.00 67.56 109 THR A O 1
ATOM 814 N N . LEU A 1 110 ? -10.926 11.029 2.685 1.00 69.75 110 LEU A N 1
ATOM 815 C CA . LEU A 1 110 ? -10.723 12.483 2.594 1.00 69.75 110 LEU A CA 1
ATOM 816 C C . LEU A 1 110 ? -9.239 12.881 2.698 1.00 69.75 110 LEU A C 1
ATOM 818 O O . LEU A 1 110 ? -8.785 13.787 1.996 1.00 69.75 110 LEU A O 1
ATOM 822 N N . SER A 1 111 ? -8.455 12.198 3.535 1.00 72.56 111 SER A N 1
ATOM 823 C CA . SER A 1 111 ? -7.006 12.403 3.626 1.00 72.56 111 SER A CA 1
ATOM 824 C C . SER A 1 111 ? -6.288 12.028 2.328 1.00 72.56 111 SER A C 1
ATOM 826 O O . SER A 1 111 ? -5.375 12.740 1.921 1.00 72.56 111 SER A O 1
ATOM 828 N N . LEU A 1 112 ? -6.724 10.974 1.632 1.00 70.81 112 LEU A N 1
ATOM 829 C CA . LEU A 1 112 ? -6.197 10.649 0.303 1.00 70.81 112 LEU A CA 1
ATOM 830 C C . LEU A 1 112 ? -6.508 11.747 -0.720 1.00 70.81 112 LEU A C 1
ATOM 832 O O . LEU A 1 112 ? -5.598 12.208 -1.403 1.00 70.81 112 LEU A O 1
ATOM 836 N N . LEU A 1 113 ? -7.751 12.242 -0.756 1.00 74.12 113 LEU A N 1
ATOM 837 C CA . LEU A 1 113 ? -8.138 13.322 -1.672 1.00 74.12 113 LEU A CA 1
ATOM 838 C C . LEU A 1 113 ? -7.328 14.610 -1.426 1.00 74.12 113 LEU A C 1
ATOM 840 O O . LEU A 1 113 ? -6.930 15.306 -2.357 1.00 74.12 113 LEU A O 1
ATOM 844 N N . THR A 1 114 ? -7.065 14.935 -0.157 1.00 73.06 114 THR A N 1
ATOM 845 C CA . THR A 1 114 ? -6.235 16.097 0.204 1.00 73.06 114 THR A CA 1
ATOM 846 C C . THR A 1 114 ? -4.749 15.872 -0.072 1.00 73.06 114 THR A C 1
ATOM 848 O O . THR A 1 114 ? -4.057 16.831 -0.411 1.00 73.06 114 THR A O 1
ATOM 851 N N . SER A 1 115 ? -4.251 14.632 -0.002 1.00 74.50 115 SER A N 1
ATOM 852 C CA . SER A 1 115 ? -2.876 14.285 -0.390 1.00 74.50 115 SER A CA 1
ATOM 853 C C . SER A 1 115 ? -2.584 14.627 -1.852 1.00 74.50 115 SER A C 1
ATOM 855 O O . SER A 1 115 ? -1.516 15.162 -2.155 1.00 74.50 115 SER A O 1
ATOM 857 N N . ASP A 1 116 ? -3.542 14.404 -2.752 1.00 76.31 116 ASP A N 1
ATOM 858 C CA . ASP A 1 116 ? -3.381 14.765 -4.166 1.00 76.31 116 ASP A CA 1
ATOM 859 C C . ASP A 1 116 ? -3.233 16.286 -4.362 1.00 76.31 116 ASP A C 1
ATOM 861 O O . ASP A 1 116 ? -2.484 16.739 -5.230 1.00 76.31 116 ASP A O 1
ATOM 865 N N . MET A 1 117 ? -3.852 17.101 -3.500 1.00 75.62 117 MET A N 1
ATOM 866 C CA . MET A 1 117 ? -3.683 18.562 -3.522 1.00 75.62 117 MET A CA 1
ATOM 867 C C . MET A 1 117 ? -2.272 18.999 -3.099 1.00 75.62 117 MET A C 1
ATOM 869 O O . MET A 1 117 ? -1.740 19.972 -3.639 1.00 75.62 117 MET A O 1
ATOM 873 N N . TRP A 1 118 ? -1.619 18.261 -2.194 1.00 76.12 118 TRP A N 1
ATOM 874 C CA . TRP A 1 118 ? -0.221 18.514 -1.823 1.00 76.12 118 TRP A CA 1
ATOM 875 C C . TRP A 1 118 ? 0.747 18.209 -2.968 1.00 76.12 118 TRP A C 1
ATOM 877 O O . TRP A 1 118 ? 1.694 18.967 -3.185 1.00 76.12 118 TRP A O 1
ATOM 887 N N . ALA A 1 119 ? 0.492 17.151 -3.744 1.00 71.31 119 ALA A N 1
ATOM 888 C CA . ALA A 1 119 ? 1.286 16.842 -4.932 1.00 71.31 119 ALA A CA 1
ATOM 889 C C . ALA A 1 119 ? 1.199 17.967 -5.982 1.00 71.31 119 ALA A C 1
ATOM 891 O O . ALA A 1 119 ? 2.215 18.358 -6.563 1.00 71.31 119 ALA A O 1
ATOM 892 N N . VAL A 1 120 ? 0.009 18.550 -6.171 1.00 70.31 120 VAL A N 1
ATOM 893 C CA . VAL A 1 120 ? -0.197 19.714 -7.051 1.00 70.31 120 VAL A CA 1
ATOM 894 C C . VAL A 1 120 ? 0.542 20.951 -6.529 1.00 70.31 120 VAL A C 1
ATOM 896 O O . VAL A 1 120 ? 1.218 21.625 -7.307 1.00 70.31 120 VAL A O 1
ATOM 899 N N . LEU A 1 121 ? 0.492 21.225 -5.220 1.00 72.38 121 LEU A N 1
ATOM 900 C CA . LEU A 1 121 ? 1.236 22.332 -4.607 1.00 72.38 121 LEU A CA 1
ATOM 901 C C . LEU A 1 121 ? 2.748 22.200 -4.817 1.00 72.38 121 LEU A C 1
ATOM 903 O O . LEU A 1 121 ? 3.391 23.167 -5.222 1.00 72.38 121 LEU A O 1
ATOM 907 N N . ILE A 1 122 ? 3.314 21.010 -4.600 1.00 72.38 122 ILE A N 1
ATOM 908 C CA . ILE A 1 122 ? 4.743 20.751 -4.832 1.00 72.38 122 ILE A CA 1
ATOM 909 C C . ILE A 1 122 ? 5.087 20.940 -6.312 1.00 72.38 122 ILE A C 1
ATOM 911 O O . ILE A 1 122 ? 6.104 21.549 -6.636 1.00 72.38 122 ILE A 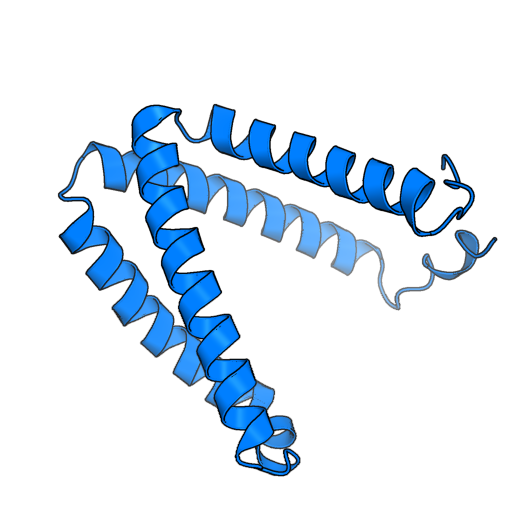O 1
ATOM 915 N N . ARG A 1 123 ? 4.234 20.476 -7.227 1.00 68.56 123 ARG A N 1
ATOM 916 C CA . ARG A 1 123 ? 4.454 20.638 -8.668 1.00 68.56 123 ARG A CA 1
ATOM 917 C C . ARG A 1 123 ? 4.472 22.111 -9.103 1.00 68.56 123 ARG A C 1
ATOM 919 O O . ARG A 1 123 ? 5.332 22.499 -9.890 1.00 68.56 123 ARG A O 1
ATOM 926 N N . ILE A 1 124 ? 3.587 22.938 -8.548 1.00 70.56 124 ILE A N 1
ATOM 927 C CA . ILE A 1 124 ? 3.553 24.387 -8.808 1.00 70.56 124 ILE A CA 1
ATOM 928 C C . ILE A 1 124 ? 4.784 25.079 -8.204 1.00 70.56 124 ILE A C 1
ATOM 930 O O . ILE A 1 124 ? 5.503 25.808 -8.891 1.00 70.56 124 ILE A O 1
ATOM 934 N N . PHE A 1 125 ? 5.031 24.862 -6.910 1.00 70.44 125 PHE A N 1
ATOM 935 C CA . PHE A 1 125 ? 6.026 25.632 -6.162 1.00 70.44 125 PHE A CA 1
ATOM 936 C C . PHE A 1 125 ? 7.464 25.158 -6.382 1.00 70.44 125 PHE A C 1
ATOM 938 O O . PHE A 1 125 ? 8.355 25.999 -6.439 1.00 70.44 125 PHE A O 1
ATOM 945 N N . ALA A 1 126 ? 7.704 23.851 -6.516 1.00 68.69 126 ALA A N 1
ATOM 946 C CA . ALA A 1 126 ? 9.053 23.294 -6.642 1.00 68.69 126 ALA A CA 1
ATOM 947 C C . ALA A 1 126 ? 9.494 23.086 -8.099 1.00 68.69 126 ALA A C 1
ATOM 949 O O . ALA A 1 126 ? 10.670 23.264 -8.400 1.00 68.69 126 ALA A O 1
ATOM 950 N N . TYR A 1 127 ? 8.572 22.723 -8.999 1.00 64.88 127 TYR A N 1
ATOM 951 C CA . TYR A 1 127 ? 8.903 22.422 -10.400 1.00 64.88 127 TYR A CA 1
ATOM 952 C C . TYR A 1 127 ? 8.523 23.538 -11.386 1.00 64.88 127 TYR A C 1
ATOM 954 O O . TYR A 1 127 ? 8.922 23.468 -12.545 1.00 64.88 127 TYR A O 1
ATOM 962 N N . HIS A 1 128 ? 7.790 24.572 -10.946 1.00 62.59 128 HIS A N 1
ATOM 963 C CA . HIS A 1 128 ? 7.336 25.704 -11.777 1.00 62.59 128 HIS A CA 1
ATOM 964 C C . HIS A 1 128 ? 6.656 25.280 -13.093 1.00 62.59 128 HIS A C 1
ATOM 966 O O . HIS A 1 128 ? 6.675 26.006 -14.089 1.00 62.59 128 HIS A O 1
ATOM 972 N N . GLU A 1 129 ? 6.025 24.105 -13.109 1.00 60.75 129 GLU A N 1
ATOM 973 C CA . GLU A 1 129 ? 5.234 23.656 -14.248 1.00 60.75 129 GLU A CA 1
ATOM 974 C C . GLU A 1 129 ? 3.846 24.306 -14.217 1.00 60.75 129 GLU A C 1
ATOM 976 O O . GLU A 1 129 ? 3.204 24.401 -13.168 1.00 60.75 129 GLU A O 1
ATOM 981 N N . LYS A 1 130 ? 3.353 24.731 -15.387 1.00 51.16 130 LYS A N 1
ATOM 982 C CA . LYS A 1 130 ? 1.962 25.171 -15.532 1.00 51.16 130 LYS A CA 1
ATOM 983 C C . LYS A 1 130 ? 1.040 23.979 -15.293 1.00 51.16 130 LYS A C 1
ATOM 985 O O . LYS A 1 130 ? 1.160 22.950 -15.954 1.00 51.16 130 LYS A O 1
ATOM 990 N N . VAL A 1 131 ? 0.107 24.137 -14.363 1.00 56.62 131 VAL A N 1
ATOM 991 C CA . VAL A 1 131 ? -0.975 23.177 -14.153 1.00 56.62 131 VAL A CA 1
ATOM 992 C C . VAL A 1 131 ? -1.949 23.348 -15.313 1.00 56.62 131 VAL A C 1
ATOM 994 O O . VAL A 1 131 ? -2.653 24.352 -15.365 1.00 56.62 131 VAL A O 1
ATOM 997 N N . ASP A 1 132 ? -1.947 22.410 -16.264 1.00 54.84 132 ASP A N 1
ATOM 998 C CA . ASP A 1 132 ? -3.028 22.294 -17.250 1.00 54.84 132 ASP A CA 1
ATOM 999 C C . ASP A 1 132 ? -4.298 21.946 -16.453 1.00 54.84 132 ASP A C 1
ATOM 1001 O O . ASP A 1 132 ? -4.449 20.838 -15.932 1.00 54.84 132 ASP A O 1
ATOM 1005 N N . TRP A 1 133 ? -5.162 22.942 -16.256 1.00 54.66 133 TRP A N 1
ATOM 1006 C CA . TRP A 1 133 ? -6.508 22.737 -15.744 1.00 54.66 133 TRP A CA 1
ATOM 1007 C C . TRP A 1 133 ? -7.356 22.206 -16.907 1.00 54.66 133 TRP A C 1
ATOM 1009 O O . TRP A 1 133 ? -7.693 22.967 -17.805 1.00 54.66 133 TRP A O 1
ATOM 1019 N N . LEU A 1 134 ? -7.691 20.911 -16.872 1.00 41.50 134 LEU A N 1
ATOM 1020 C CA . LEU A 1 134 ? -8.424 20.173 -17.922 1.00 41.50 134 LEU A CA 1
ATOM 1021 C C . LEU A 1 134 ? -7.675 19.996 -19.258 1.00 41.50 134 LEU A C 1
ATOM 1023 O O . LEU A 1 134 ? -7.589 20.944 -20.065 1.00 41.50 134 LEU A O 1
#

Sequence (134 aa):
VHAGDRAGGSNPVKGDLLVIVGATLYAVCNVSQEFLVTTGDRIELMSFVGLFGALIGAIQVSIFERGVLKSIDWSSGVGLRYLGIAIAWFLFYSLLTVLLKASGSAMFTLSLLTSDMWAVLIRIFAYHEKVDWL

Foldseek 3Di:
DPPVPVCPDVCVVVVVVVVVVVVVVVVVVQQVLLVDLQPDPVVVVVVVCVVVVVVVVVVVCVPPVPVVVVPDPDDPVVVVVVVVVVVVVVVVVVVVSVCCNVPNSVVVVVVVVVVVVVVVVCCCPVVVDDDPPD

InterPro domains:
  IPR009262 Solute carrier family 35 member SLC35F1/F2/F6 [PF06027] (1-134)
  IPR052221 SLC35F Solute Transporter [PTHR14233] (2-134)

Organism: Noccaea caerulescens (NCBI:txid107243)

Secondary structure (DSSP, 8-state):
--STTSS--S-HHHHHHHHHHHHHHHHHHHHHHHHHHHHS-HHHHHHHHHHHHHHHHHHHHHHHSHHHHHH----HHHHHHHHHHHHHHHHHHHHHHHHHHHHHHHHHHHHHHHHHHHHHHHHHHHH-------